Protein AF-A0A077QJE3-F1 (afdb_monomer)

Foldseek 3Di:
DPLQEDEAAACVVVVPDPLEDLQDADALVFFDAFRYWYAYPDWDFARYQDPVGGDRDTDRIATWTATNVGHIGGHHPVNCCVGVVPPPRSVVRVVSNVVSVVVVVVVVVVVVCVVCVVVVVVVVVVVVVVVVVVVVVVVVVLVPDDPVVVV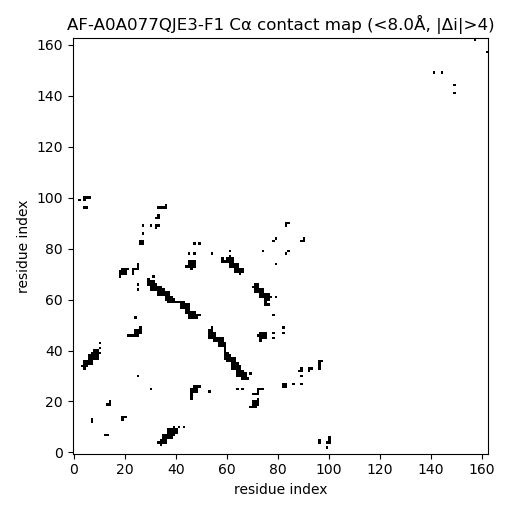VVVVVVDVVVDD

Sequence (163 aa):
MAEKSEFFSNFIEIENRSAFSNEQEISPENFKELIGQYKFDEDVVCQVKGAKGICHQNHKSGWLGITTDGKEALIGGHCARNYFKADKKFNLERKRVKKEIERKKSLDKIQEYRAQVLIWNEELSNLRSSLIEIRKKAEIFYGTFPNAILQFIDSAQKTITGR

Solvent-accessible surface area (backbone atoms only — not comparable to full-atom values): 9010 Å² total; per-residue (Å²): 132,83,87,75,45,44,76,42,61,50,65,67,73,50,68,72,35,90,48,43,48,92,85,40,73,40,35,76,90,43,54,61,50,61,46,25,41,37,49,39,92,57,77,42,64,22,21,36,44,55,100,90,45,66,61,60,49,71,40,38,42,30,33,38,32,29,31,72,89,61,40,29,32,43,34,29,54,66,52,46,61,70,70,35,60,86,38,66,65,59,54,50,36,52,52,50,35,51,52,48,41,54,47,51,54,52,51,52,51,52,51,54,52,61,72,40,48,66,59,53,52,50,52,51,51,52,52,52,51,51,52,53,53,51,49,52,52,48,52,55,55,57,70,71,52,56,69,72,56,52,53,51,50,55,54,52,53,45,70,73,68,70,118

Structure (mmCIF, N/CA/C/O backbone):
data_AF-A0A077QJE3-F1
#
_entry.id   AF-A0A077QJE3-F1
#
loop_
_atom_site.group_PDB
_atom_site.id
_atom_site.type_symbol
_atom_site.label_atom_id
_atom_site.label_alt_id
_atom_site.label_comp_id
_atom_site.label_asym_id
_atom_site.label_entity_id
_atom_site.label_seq_id
_atom_site.pdbx_PDB_ins_code
_atom_site.Cartn_x
_atom_site.Cartn_y
_atom_site.Cartn_z
_atom_site.occupancy
_atom_site.B_iso_or_equiv
_atom_site.auth_seq_id
_atom_site.auth_comp_id
_atom_site.auth_asym_id
_atom_site.auth_atom_id
_atom_site.pdbx_PDB_model_num
ATOM 1 N N . MET A 1 1 ? 15.634 -1.129 13.338 1.00 42.44 1 MET A N 1
ATOM 2 C CA . MET A 1 1 ? 14.204 -1.352 13.648 1.00 42.44 1 MET A CA 1
ATOM 3 C C . MET A 1 1 ? 13.645 -2.201 12.526 1.00 42.44 1 MET A C 1
ATOM 5 O O . MET A 1 1 ? 13.778 -1.783 11.383 1.00 42.44 1 MET A O 1
ATOM 9 N N . ALA A 1 2 ? 13.150 -3.402 12.822 1.00 48.34 2 ALA A N 1
ATOM 10 C CA . ALA A 1 2 ? 12.545 -4.256 11.804 1.00 48.34 2 ALA A CA 1
ATOM 11 C C . ALA A 1 2 ? 11.314 -3.545 11.223 1.00 48.34 2 ALA A C 1
ATOM 13 O O . ALA A 1 2 ? 10.483 -3.046 11.982 1.00 48.34 2 ALA A O 1
ATOM 14 N N . GLU A 1 3 ? 11.242 -3.440 9.897 1.00 60.47 3 GLU A N 1
ATOM 15 C CA . GLU A 1 3 ? 10.048 -2.953 9.203 1.00 60.47 3 GLU A CA 1
ATOM 16 C C . GLU A 1 3 ? 8.895 -3.892 9.517 1.00 60.47 3 GLU A C 1
ATOM 18 O O . GLU A 1 3 ? 8.942 -5.068 9.168 1.00 60.47 3 GLU A O 1
ATOM 23 N N . LYS A 1 4 ? 7.894 -3.373 10.226 1.00 83.31 4 LYS A N 1
ATOM 24 C CA . LYS A 1 4 ? 6.715 -4.139 10.639 1.00 83.31 4 LYS A CA 1
ATOM 25 C C . LYS A 1 4 ? 5.536 -3.954 9.692 1.00 83.31 4 LYS A C 1
ATOM 27 O O . LYS A 1 4 ? 4.565 -4.686 9.811 1.00 83.31 4 LYS A O 1
ATOM 32 N N . SER A 1 5 ? 5.598 -2.955 8.811 1.00 94.50 5 SER A N 1
ATOM 33 C CA . SER A 1 5 ? 4.449 -2.563 8.004 1.00 94.50 5 SER A CA 1
ATOM 34 C C . SER A 1 5 ? 4.316 -3.371 6.721 1.00 94.50 5 SER A C 1
ATOM 36 O O . SER A 1 5 ? 5.275 -3.504 5.960 1.00 94.50 5 SER A O 1
ATOM 38 N N . GLU A 1 6 ? 3.100 -3.830 6.444 1.00 94.62 6 GLU A N 1
ATOM 39 C CA . GLU A 1 6 ? 2.792 -4.682 5.293 1.00 94.62 6 GLU A CA 1
ATOM 40 C C . GLU A 1 6 ? 1.852 -3.976 4.300 1.00 94.62 6 GLU A C 1
ATOM 42 O O . GLU A 1 6 ? 1.012 -3.151 4.679 1.00 94.62 6 GLU A O 1
ATOM 47 N N . PHE A 1 7 ? 2.015 -4.276 3.009 1.00 96.62 7 PHE A N 1
ATOM 48 C CA . PHE A 1 7 ? 1.058 -3.903 1.970 1.00 96.62 7 PHE A CA 1
ATOM 49 C C . PHE A 1 7 ? 0.354 -5.168 1.492 1.00 96.62 7 PHE A C 1
ATOM 51 O O . PHE A 1 7 ? 1.012 -6.020 0.903 1.00 96.62 7 PHE A O 1
ATOM 58 N N . PHE A 1 8 ? -0.952 -5.261 1.726 1.00 96.88 8 PHE A N 1
ATOM 59 C CA . PHE A 1 8 ? -1.749 -6.427 1.355 1.00 96.88 8 PHE A CA 1
ATOM 60 C C . PHE A 1 8 ? -2.430 -6.189 0.007 1.00 96.88 8 PHE A C 1
ATOM 62 O O . PHE A 1 8 ? -3.150 -5.195 -0.171 1.00 96.88 8 PHE A O 1
ATOM 69 N N . SER A 1 9 ? -2.204 -7.103 -0.934 1.00 96.44 9 SER A N 1
ATOM 70 C CA . SER A 1 9 ? -2.837 -7.088 -2.261 1.00 96.44 9 SER A CA 1
ATOM 71 C C . SER A 1 9 ? -4.019 -8.044 -2.374 1.00 96.44 9 SER A C 1
ATOM 73 O O . SER A 1 9 ? -4.860 -7.858 -3.250 1.00 96.44 9 SER A O 1
ATOM 75 N N . ASN A 1 10 ? -4.115 -9.027 -1.479 1.00 96.19 10 ASN A N 1
ATOM 76 C CA . ASN A 1 10 ? -5.204 -9.992 -1.440 1.00 96.19 10 ASN A CA 1
ATOM 77 C C . ASN A 1 10 ? -5.800 -10.084 -0.025 1.00 96.19 10 ASN A C 1
ATOM 79 O O . ASN A 1 10 ? -5.063 -10.053 0.962 1.00 96.19 10 ASN A O 1
ATOM 83 N N . PHE A 1 11 ? -7.128 -10.190 0.088 1.00 96.44 11 PHE A N 1
ATOM 84 C CA . PHE A 1 11 ? -7.794 -10.288 1.386 1.00 96.44 11 PHE A CA 1
ATOM 85 C C . PHE A 1 11 ? -7.451 -11.585 2.132 1.00 96.44 11 PHE A C 1
ATOM 87 O O . PHE A 1 11 ? -7.347 -11.561 3.356 1.00 96.44 11 PHE A O 1
ATOM 94 N N . ILE A 1 12 ? -7.159 -12.674 1.416 1.00 95.81 12 ILE A N 1
ATOM 95 C CA . ILE A 1 12 ? -6.748 -13.970 1.982 1.00 95.81 12 ILE A CA 1
ATOM 96 C C . ILE A 1 12 ? -5.508 -13.829 2.888 1.00 95.81 12 ILE A C 1
ATOM 98 O O . ILE A 1 12 ? -5.357 -14.561 3.868 1.00 95.81 12 ILE A O 1
ATOM 102 N N . GLU A 1 13 ? -4.621 -12.867 2.603 1.00 95.31 13 GLU A N 1
ATOM 103 C CA . GLU A 1 13 ? -3.449 -12.564 3.442 1.00 95.31 13 GLU A CA 1
ATOM 104 C C . GLU A 1 13 ? -3.842 -12.046 4.835 1.00 95.31 13 GLU A C 1
ATOM 106 O O . GLU A 1 13 ? -3.100 -12.242 5.796 1.00 95.31 13 GLU A O 1
ATOM 111 N N . ILE A 1 14 ? -4.998 -11.384 4.944 1.00 96.50 14 ILE A N 1
ATOM 112 C CA . ILE A 1 14 ? -5.560 -10.882 6.202 1.00 96.50 14 ILE A CA 1
ATOM 113 C C . ILE A 1 14 ? -6.455 -11.938 6.846 1.00 96.50 14 ILE A C 1
ATOM 115 O O . ILE A 1 14 ? -6.332 -12.186 8.041 1.00 96.50 14 ILE A O 1
ATOM 119 N N . GLU A 1 15 ? -7.316 -12.587 6.063 1.00 95.56 15 GLU A N 1
ATOM 120 C CA . GLU A 1 15 ? -8.273 -13.582 6.554 1.00 95.56 15 GLU A CA 1
ATOM 121 C C . GLU A 1 15 ? -7.589 -14.749 7.282 1.00 95.56 15 GLU A C 1
ATOM 123 O O . GLU A 1 15 ? -8.066 -15.205 8.318 1.00 95.56 15 GLU A O 1
ATOM 128 N N . ASN A 1 16 ? -6.422 -15.185 6.798 1.00 95.19 16 ASN A N 1
ATOM 129 C CA . ASN A 1 16 ? -5.659 -16.274 7.413 1.00 95.19 16 ASN A CA 1
ATOM 130 C C . ASN A 1 16 ? -4.918 -15.884 8.704 1.00 95.19 16 ASN A C 1
ATOM 132 O O . ASN A 1 16 ? -4.254 -16.728 9.317 1.00 95.19 16 ASN A O 1
ATOM 136 N N . ARG A 1 17 ? -4.967 -14.617 9.126 1.00 95.62 17 ARG A N 1
ATOM 137 C CA . ARG A 1 17 ? -4.267 -14.158 10.331 1.00 95.62 17 ARG A CA 1
ATOM 138 C C . ARG A 1 17 ? -5.069 -14.547 11.565 1.00 95.62 17 ARG A C 1
ATOM 140 O O . ARG A 1 17 ? -6.233 -14.201 11.706 1.00 95.62 17 ARG A O 1
ATOM 147 N N . SER A 1 18 ? -4.416 -15.197 12.526 1.00 95.56 18 SER A N 1
ATO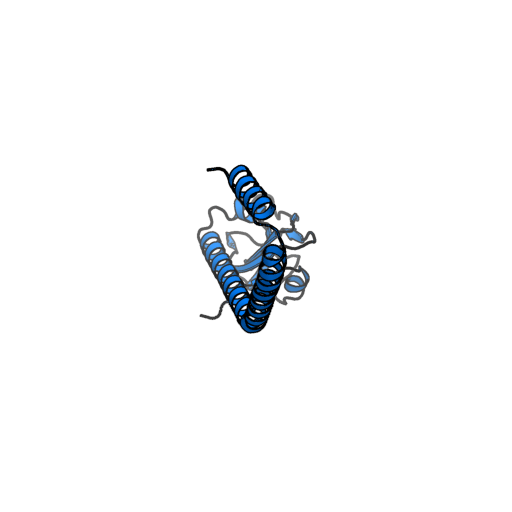M 148 C CA . SER A 1 18 ? -5.070 -15.695 13.748 1.00 95.56 18 SER A CA 1
ATOM 149 C C . SER A 1 18 ? -5.681 -14.604 14.639 1.00 95.56 18 SER A C 1
ATOM 151 O O . SER A 1 18 ? -6.553 -14.889 15.461 1.00 95.56 18 SER A O 1
ATOM 153 N N . ALA A 1 19 ? -5.212 -13.362 14.510 1.00 95.94 19 ALA A N 1
ATOM 154 C CA . ALA A 1 19 ? -5.727 -12.217 15.251 1.00 95.94 19 ALA A CA 1
ATOM 155 C C . ALA A 1 19 ? -6.895 -11.507 14.540 1.00 95.94 19 ALA A C 1
ATOM 157 O O . ALA A 1 19 ? -7.532 -10.651 15.156 1.00 95.94 19 ALA A O 1
ATOM 158 N N . PHE A 1 20 ? -7.192 -11.867 13.289 1.00 97.00 20 PHE A N 1
ATOM 159 C CA . PHE A 1 20 ? -8.281 -11.302 12.504 1.00 97.00 20 PHE A CA 1
ATOM 160 C C . PHE A 1 20 ? -9.604 -12.040 12.752 1.00 97.00 20 PHE A C 1
ATOM 162 O O . PHE A 1 20 ? -9.640 -13.250 12.966 1.00 97.00 20 PHE A O 1
ATOM 169 N N . SER A 1 21 ? -10.707 -11.294 12.751 1.00 93.62 21 SER A N 1
ATOM 170 C CA . SER A 1 21 ? -12.077 -11.814 12.833 1.00 93.62 21 SER A CA 1
ATOM 171 C C . SER A 1 21 ? -12.998 -10.858 12.086 1.00 93.62 21 SER A C 1
ATOM 173 O O . SER A 1 21 ? -12.848 -9.644 12.212 1.00 93.62 21 SER A O 1
ATOM 175 N N . ASN A 1 22 ? -13.961 -11.392 11.331 1.00 92.69 22 ASN A N 1
ATOM 176 C CA . ASN A 1 22 ? -14.929 -10.596 10.565 1.00 92.69 22 ASN A CA 1
ATOM 177 C C . ASN A 1 22 ? -15.925 -9.849 11.469 1.00 92.69 22 ASN A C 1
ATOM 179 O O . ASN A 1 22 ? -16.500 -8.832 11.083 1.00 92.69 22 ASN A O 1
ATOM 183 N N . GLU A 1 23 ? -16.094 -10.329 12.695 1.00 92.06 23 GLU A N 1
ATOM 184 C CA . GLU A 1 23 ? -16.991 -9.799 13.717 1.00 92.06 23 GLU A CA 1
ATOM 185 C C . GLU A 1 23 ? -16.323 -8.714 14.572 1.00 92.06 23 GLU A C 1
ATOM 187 O O . GLU A 1 23 ? -16.995 -8.055 15.367 1.00 92.06 23 GLU A O 1
ATOM 192 N N . GLN A 1 24 ? -15.009 -8.514 14.418 1.00 94.81 24 GLN A N 1
ATOM 193 C CA . GLN A 1 24 ? -14.274 -7.503 15.164 1.00 94.81 24 GLN A CA 1
ATOM 194 C C . GLN A 1 24 ? -14.765 -6.094 14.812 1.00 94.81 24 GLN A C 1
ATOM 196 O O . GLN A 1 24 ? -15.080 -5.785 13.663 1.00 94.81 24 GLN A O 1
ATOM 201 N N . GLU A 1 25 ? -14.771 -5.209 15.807 1.00 96.25 25 GLU A N 1
ATOM 202 C CA . GLU A 1 25 ? -15.039 -3.785 15.629 1.00 96.25 25 GLU A CA 1
ATOM 203 C C . GLU A 1 25 ? -13.827 -2.936 16.021 1.00 96.25 25 GLU A C 1
ATOM 205 O O . GLU A 1 25 ? -13.076 -3.255 16.950 1.00 96.25 25 GLU A O 1
ATOM 210 N N . ILE A 1 26 ? -13.650 -1.818 15.319 1.00 97.38 26 ILE A N 1
ATOM 211 C CA . ILE A 1 26 ? -12.571 -0.868 15.589 1.00 97.38 26 ILE A CA 1
ATOM 212 C C . ILE A 1 26 ? -13.067 0.574 15.546 1.00 97.38 26 ILE A C 1
ATOM 214 O O . ILE A 1 26 ? -13.843 0.972 14.678 1.00 97.38 26 ILE A O 1
ATOM 218 N N . SER A 1 27 ? -12.611 1.377 16.494 1.00 96.94 27 SER A N 1
ATOM 219 C CA . SER A 1 27 ? -12.951 2.786 16.650 1.00 96.94 27 SER A CA 1
ATOM 220 C C . SER A 1 27 ? -11.747 3.547 17.219 1.00 96.94 27 SER A C 1
ATOM 222 O O . SER A 1 27 ? -10.756 2.926 17.613 1.00 96.94 27 SER A O 1
ATOM 224 N N . PRO A 1 28 ? -11.769 4.889 17.258 1.00 95.88 28 PRO A N 1
ATOM 225 C CA . PRO A 1 28 ? -10.684 5.657 17.870 1.00 95.88 28 PRO A CA 1
ATOM 226 C C . PRO A 1 28 ? -10.390 5.252 19.324 1.00 95.88 28 PRO A C 1
ATOM 228 O O . PRO A 1 28 ? -9.237 5.264 19.745 1.00 95.88 28 PRO A O 1
ATOM 231 N N . GLU A 1 29 ? -11.410 4.837 20.077 1.00 95.25 29 GLU A N 1
ATOM 232 C CA . GLU A 1 29 ? -11.304 4.509 21.502 1.00 95.25 29 GLU A CA 1
ATOM 233 C C . GLU A 1 29 ? -10.548 3.200 21.763 1.00 95.25 29 GLU A C 1
ATOM 235 O O . GLU A 1 29 ? -9.803 3.105 22.739 1.00 95.25 29 GLU A O 1
ATOM 240 N N . ASN A 1 30 ? -10.718 2.194 20.898 1.00 96.62 30 ASN A N 1
ATOM 241 C CA . ASN A 1 30 ? -10.052 0.896 21.036 1.00 96.62 30 ASN A CA 1
ATOM 242 C C . ASN A 1 30 ? -8.853 0.731 20.089 1.00 96.62 30 ASN A C 1
ATOM 244 O O . ASN A 1 30 ? -8.263 -0.342 20.041 1.00 96.62 30 ASN A O 1
ATOM 248 N N . PHE A 1 31 ? -8.457 1.771 19.353 1.00 97.44 31 PHE A N 1
ATOM 249 C CA . PHE A 1 31 ? -7.367 1.701 18.383 1.00 97.44 31 PHE A CA 1
ATOM 250 C C . PHE A 1 31 ? -5.974 1.678 19.035 1.00 97.44 31 PHE A C 1
ATOM 252 O O . PHE A 1 31 ? -5.557 2.583 19.775 1.00 97.44 31 PHE A O 1
ATOM 259 N N . LYS A 1 32 ? -5.179 0.658 18.696 1.00 96.69 32 LYS A N 1
ATOM 260 C CA . LYS A 1 32 ? -3.797 0.515 19.162 1.00 96.69 32 LYS A CA 1
ATOM 261 C C . LYS A 1 32 ? -2.776 0.999 18.140 1.00 96.69 32 LYS A C 1
ATOM 263 O O . LYS A 1 32 ? -2.030 1.917 18.458 1.00 96.69 32 LYS A O 1
ATOM 268 N N . GLU A 1 33 ? -2.700 0.383 16.971 1.00 96.88 33 GLU A N 1
ATOM 269 C CA . GLU A 1 33 ? -1.681 0.680 15.954 1.00 96.88 33 GLU A CA 1
ATOM 270 C C . GLU A 1 33 ? -2.125 0.194 14.570 1.00 96.88 33 GLU A C 1
ATOM 272 O O . GLU A 1 33 ? -3.133 -0.504 14.450 1.00 96.88 33 GLU A O 1
ATOM 277 N N . LEU A 1 34 ? -1.392 0.570 13.518 1.00 97.69 34 LEU A N 1
ATOM 278 C CA . LEU A 1 34 ? -1.621 0.036 12.173 1.00 97.69 34 LEU A CA 1
ATOM 279 C C . LEU A 1 34 ? -0.591 -1.042 11.831 1.00 97.69 34 LEU A C 1
ATOM 281 O O . LEU A 1 34 ? 0.614 -0.815 11.946 1.00 97.69 34 LEU A O 1
ATOM 285 N N . ILE A 1 35 ? -1.071 -2.178 11.325 1.00 96.94 35 ILE A N 1
ATOM 286 C CA . ILE A 1 35 ? -0.215 -3.216 10.735 1.00 96.94 35 ILE A CA 1
ATOM 287 C C . ILE A 1 35 ? 0.190 -2.802 9.329 1.00 96.94 35 ILE A C 1
ATOM 289 O O . ILE A 1 35 ? 1.347 -2.917 8.945 1.00 96.94 35 ILE A O 1
ATOM 293 N N . GLY A 1 36 ? -0.763 -2.321 8.536 1.00 97.31 36 GLY A N 1
ATOM 294 C CA . GLY A 1 36 ? -0.517 -2.188 7.113 1.00 97.31 36 GLY A CA 1
ATOM 295 C C . GLY A 1 36 ? -1.596 -1.449 6.354 1.00 97.31 36 GLY A C 1
ATOM 296 O O . GLY A 1 36 ? -2.620 -1.024 6.899 1.00 97.31 36 GLY A O 1
ATOM 297 N N . GLN A 1 37 ? -1.331 -1.298 5.065 1.00 97.62 37 GLN A N 1
ATOM 298 C CA . GLN A 1 37 ? -2.269 -0.757 4.096 1.00 97.62 37 GLN A CA 1
ATOM 299 C C . GLN A 1 37 ? -2.720 -1.879 3.170 1.00 97.62 37 GLN A C 1
ATOM 301 O O . GLN A 1 37 ? -1.914 -2.729 2.810 1.00 97.62 37 GLN A O 1
ATOM 306 N N . TYR A 1 38 ? -3.971 -1.847 2.728 1.00 97.81 38 TYR A N 1
ATOM 307 C CA . TYR A 1 38 ? -4.436 -2.766 1.700 1.00 97.81 38 TYR A CA 1
ATOM 308 C C . TYR A 1 38 ? -5.073 -2.057 0.513 1.00 97.81 38 TYR A C 1
ATOM 310 O O . TYR A 1 38 ? -5.636 -0.956 0.624 1.00 97.81 38 TYR A O 1
ATOM 318 N N . LYS A 1 39 ? -4.989 -2.734 -0.630 1.00 97.62 39 LYS A N 1
ATOM 319 C CA . LYS A 1 39 ? -5.761 -2.443 -1.831 1.00 97.62 39 LYS A CA 1
ATOM 320 C C . LYS A 1 39 ? -6.055 -3.766 -2.538 1.00 97.62 39 LYS A C 1
ATOM 322 O O . LYS A 1 39 ? -5.139 -4.372 -3.077 1.00 97.62 39 LYS A O 1
ATOM 327 N N . PHE A 1 40 ? -7.317 -4.165 -2.522 1.00 97.25 40 PHE A N 1
ATOM 328 C CA . PHE A 1 40 ? -7.816 -5.423 -3.061 1.00 97.25 40 PHE A CA 1
ATOM 329 C C . PHE A 1 40 ? -8.547 -5.211 -4.386 1.00 97.25 40 PHE A C 1
ATOM 331 O O . PHE A 1 40 ? -8.961 -4.093 -4.710 1.00 97.25 40 PHE A O 1
ATOM 338 N N . ASP A 1 41 ? -8.737 -6.297 -5.126 1.00 95.75 41 ASP A N 1
ATOM 339 C CA . ASP A 1 41 ? -9.594 -6.320 -6.314 1.00 95.75 41 ASP A CA 1
ATOM 340 C C . ASP A 1 41 ? -11.055 -6.650 -5.968 1.00 95.75 41 ASP A C 1
ATOM 342 O O . ASP A 1 41 ? -11.979 -6.248 -6.685 1.00 95.75 41 ASP A O 1
ATOM 346 N N . GLU A 1 42 ? -11.279 -7.303 -4.828 1.00 94.69 42 GLU A N 1
ATOM 347 C CA . GLU A 1 42 ? -12.589 -7.656 -4.281 1.00 94.69 42 GLU A CA 1
ATOM 348 C C . GLU A 1 42 ? -13.051 -6.698 -3.174 1.00 94.69 42 GLU A C 1
ATOM 350 O O . GLU A 1 42 ? -12.267 -5.932 -2.607 1.00 94.69 42 GLU A O 1
ATOM 355 N N . ASP A 1 43 ? -14.358 -6.707 -2.913 1.00 96.19 43 ASP A N 1
ATOM 356 C CA . ASP A 1 43 ? -14.961 -5.909 -1.851 1.00 96.19 43 ASP A CA 1
ATOM 357 C C . ASP A 1 43 ? -14.848 -6.621 -0.504 1.00 96.19 43 ASP A C 1
ATOM 359 O O . ASP A 1 43 ? -15.214 -7.785 -0.370 1.00 96.19 43 ASP A O 1
ATOM 363 N N . VAL A 1 44 ? -14.404 -5.878 0.508 1.00 96.06 44 VAL A N 1
ATOM 364 C CA . VAL A 1 44 ? -14.393 -6.317 1.907 1.00 96.06 44 VAL A CA 1
ATOM 365 C C . VAL A 1 44 ? -15.238 -5.377 2.762 1.00 96.06 44 VAL A C 1
ATOM 367 O O . VAL A 1 44 ? -15.426 -4.201 2.427 1.00 96.06 44 VAL A O 1
ATOM 370 N N . VAL A 1 45 ? -15.748 -5.892 3.878 1.00 96.81 45 VAL A N 1
ATOM 371 C CA . VAL A 1 45 ? -16.695 -5.185 4.745 1.00 96.81 45 VAL A CA 1
ATOM 372 C C . VAL A 1 45 ? -15.954 -4.316 5.764 1.00 96.81 45 VAL A C 1
ATOM 374 O O . VAL A 1 45 ? -15.073 -4.780 6.484 1.00 96.81 45 VAL A O 1
ATOM 377 N N . CYS A 1 46 ? -16.326 -3.038 5.859 1.00 97.44 46 CYS A N 1
ATOM 378 C CA . CYS A 1 46 ? -15.745 -2.119 6.838 1.00 97.44 46 CYS A CA 1
ATOM 379 C C . CYS A 1 46 ? -16.150 -2.463 8.277 1.00 97.44 46 CYS A C 1
ATOM 381 O O . CYS A 1 46 ? -17.341 -2.524 8.587 1.00 97.44 46 CYS A O 1
ATOM 383 N N . GLN A 1 47 ? -15.169 -2.539 9.178 1.00 97.75 47 GLN A N 1
ATOM 384 C CA . GLN A 1 47 ? -15.360 -2.882 10.595 1.00 97.75 47 GLN A CA 1
ATOM 385 C C . GLN A 1 47 ? -15.304 -1.663 11.529 1.00 97.75 47 GLN A C 1
ATOM 387 O O . GLN A 1 47 ? -15.239 -1.783 12.753 1.00 97.75 47 GLN A O 1
ATOM 392 N N . VAL A 1 48 ? -15.327 -0.453 10.959 1.00 97.56 48 VAL A N 1
ATOM 393 C CA . VAL A 1 48 ? -15.268 0.781 11.748 1.00 97.56 48 VAL A CA 1
ATOM 394 C C . VAL A 1 48 ? -16.595 1.037 12.449 1.00 97.56 48 VAL A C 1
ATOM 396 O O . VAL A 1 48 ? -17.629 1.171 11.790 1.00 97.56 48 VAL A O 1
ATOM 399 N N . LYS A 1 49 ? -16.547 1.193 13.772 1.00 96.25 49 LYS A N 1
ATOM 400 C CA . LYS A 1 49 ? -17.672 1.622 14.601 1.00 96.25 49 LYS A CA 1
ATOM 401 C C . LYS A 1 49 ? -17.691 3.137 14.743 1.00 96.25 49 LYS A C 1
ATOM 403 O O . LYS A 1 49 ? -16.715 3.754 15.163 1.00 96.25 49 LYS A O 1
ATOM 408 N N . GLY A 1 50 ? -18.822 3.733 14.382 1.00 89.50 50 GLY A N 1
ATOM 409 C CA . GLY A 1 50 ? -19.120 5.143 14.607 1.00 89.50 50 GLY A CA 1
ATOM 410 C C . GLY A 1 50 ? -20.322 5.327 15.533 1.00 89.50 50 GLY A C 1
ATOM 411 O O . GLY A 1 50 ? -20.868 4.373 16.081 1.00 89.50 50 GLY A O 1
ATOM 412 N N . ALA A 1 51 ? -20.800 6.567 15.649 1.00 85.19 51 ALA A N 1
ATOM 413 C CA . ALA A 1 51 ? -21.922 6.916 16.529 1.00 85.19 51 ALA A CA 1
ATOM 414 C C . ALA A 1 51 ? -23.250 6.198 16.202 1.00 85.19 51 ALA A C 1
ATOM 416 O O . ALA A 1 51 ? -24.110 6.083 17.067 1.00 85.19 51 ALA A O 1
ATOM 417 N N . LYS A 1 52 ? -23.430 5.728 14.959 1.00 86.69 52 LYS A N 1
ATOM 418 C CA . LYS A 1 52 ? -24.643 5.027 14.492 1.00 86.69 52 LYS A CA 1
ATOM 419 C C . LYS A 1 52 ? -24.478 3.499 14.427 1.00 86.69 52 LYS A C 1
ATOM 421 O O . LYS A 1 52 ? -25.310 2.836 13.820 1.00 86.69 52 LYS A O 1
ATOM 426 N N . GLY A 1 53 ? -23.409 2.955 15.012 1.00 92.00 53 GLY A N 1
ATOM 427 C CA . GLY A 1 53 ? -23.053 1.537 14.923 1.00 92.00 53 GLY A CA 1
ATOM 428 C C . GLY A 1 53 ? -21.891 1.265 13.964 1.00 92.00 53 GLY A C 1
ATOM 429 O O . GLY A 1 53 ? -21.141 2.176 13.597 1.00 92.00 53 GLY A O 1
ATOM 430 N N . ILE A 1 54 ? -21.724 -0.005 13.595 1.00 93.75 54 ILE A N 1
ATOM 431 C CA . ILE A 1 54 ? -20.661 -0.471 12.695 1.00 93.75 54 ILE A CA 1
ATOM 432 C C . ILE A 1 54 ? -21.020 -0.114 11.249 1.00 93.75 54 ILE A C 1
ATOM 434 O O . ILE A 1 54 ? -22.170 -0.223 10.830 1.00 93.75 54 ILE A O 1
ATOM 438 N N . CYS A 1 55 ? -20.034 0.351 10.485 1.00 94.56 55 CYS A N 1
ATOM 439 C CA . CYS A 1 55 ? -20.240 0.870 9.140 1.00 94.56 55 CYS A CA 1
ATOM 440 C C . CYS A 1 55 ? -20.743 -0.186 8.141 1.00 94.56 55 CYS A C 1
ATOM 442 O O . CYS A 1 55 ? -21.666 0.115 7.385 1.00 94.56 55 CYS A O 1
ATOM 444 N N . HIS A 1 56 ? -20.106 -1.363 8.090 1.00 93.62 56 HIS A N 1
ATOM 445 C CA . HIS A 1 56 ? -20.389 -2.473 7.166 1.00 93.62 56 HIS A CA 1
ATOM 446 C C . HIS A 1 56 ? -20.460 -2.130 5.665 1.00 93.62 56 HIS A C 1
ATOM 448 O O . HIS A 1 56 ? -20.888 -2.947 4.857 1.00 93.62 56 HIS A O 1
ATOM 454 N N . GLN A 1 57 ? -20.024 -0.938 5.255 1.00 95.25 57 GLN A N 1
ATOM 455 C CA . GLN A 1 57 ? -19.958 -0.585 3.840 1.00 95.25 57 GLN A CA 1
ATOM 456 C C . GLN A 1 57 ? -18.796 -1.312 3.170 1.00 95.25 57 GLN A C 1
ATOM 458 O O . GLN A 1 57 ? -17.698 -1.383 3.730 1.00 95.25 57 GLN A O 1
ATOM 463 N N . ASN A 1 58 ? -19.038 -1.787 1.953 1.00 97.00 58 ASN A N 1
ATOM 464 C CA . ASN A 1 58 ? -18.024 -2.431 1.134 1.00 97.00 58 ASN A CA 1
ATOM 465 C C . ASN A 1 58 ? -16.971 -1.426 0.665 1.00 97.00 58 ASN A C 1
ATOM 467 O O . ASN A 1 58 ? -17.274 -0.282 0.310 1.00 97.00 58 ASN A O 1
ATOM 471 N N . HIS A 1 59 ? -15.717 -1.861 0.648 1.00 96.81 59 HIS A N 1
ATOM 472 C CA . HIS A 1 59 ? -14.622 -1.113 0.055 1.00 96.81 59 HIS A CA 1
ATOM 473 C C . HIS A 1 59 ? -13.483 -2.034 -0.363 1.00 96.81 59 HIS A C 1
ATOM 475 O O . HIS A 1 59 ? -13.282 -3.105 0.197 1.00 96.81 59 HIS A O 1
ATOM 481 N N . LYS A 1 60 ? -12.634 -1.525 -1.253 1.00 97.50 60 LYS A N 1
ATOM 482 C CA . LYS A 1 60 ? -11.455 -2.245 -1.748 1.00 97.50 60 LYS A CA 1
ATOM 483 C C . LYS A 1 60 ? -10.128 -1.718 -1.216 1.00 97.50 60 LYS A C 1
ATOM 485 O O . LYS A 1 60 ? -9.070 -2.214 -1.569 1.00 97.50 60 LYS A O 1
ATOM 490 N N . SER A 1 61 ? -10.138 -0.644 -0.425 1.00 97.69 61 SER A N 1
ATOM 491 C CA . SER A 1 61 ? -8.895 -0.024 0.048 1.00 97.69 61 SER A CA 1
ATOM 492 C C . SER A 1 61 ? -9.038 0.627 1.414 1.00 97.69 61 SER A C 1
ATOM 494 O O . SER A 1 61 ? -10.065 1.233 1.742 1.00 97.69 61 SER A O 1
ATOM 496 N N . GLY A 1 62 ? -7.970 0.531 2.197 1.00 97.62 62 GLY A N 1
ATOM 497 C CA . GLY A 1 62 ? -7.974 0.965 3.581 1.00 97.62 62 GLY A CA 1
ATOM 498 C C . GLY A 1 62 ? -6.735 0.509 4.337 1.00 97.62 62 GLY A C 1
ATOM 499 O O . GLY A 1 62 ? -5.651 0.390 3.764 1.00 97.62 62 GLY A O 1
ATOM 500 N N . TRP A 1 63 ? -6.905 0.320 5.639 1.00 98.06 63 TRP A N 1
ATOM 501 C CA . TRP A 1 63 ? -5.838 -0.006 6.579 1.00 98.06 63 TRP A CA 1
ATOM 502 C C . TRP A 1 63 ? -6.241 -1.181 7.459 1.00 98.06 63 TRP A C 1
ATOM 504 O O . TRP A 1 63 ? -7.402 -1.273 7.858 1.00 98.06 63 TRP A O 1
ATOM 514 N N . LEU A 1 64 ? -5.281 -2.042 7.783 1.00 98.06 64 LEU A N 1
ATOM 515 C CA . LEU A 1 64 ? -5.448 -3.075 8.800 1.00 98.06 64 LEU A CA 1
ATOM 516 C C . LEU A 1 64 ? -4.946 -2.518 10.136 1.00 98.06 64 LEU A C 1
ATOM 518 O O . LEU A 1 64 ? -3.768 -2.163 10.260 1.00 98.06 64 LEU A O 1
ATOM 522 N N . GLY A 1 65 ? -5.848 -2.390 11.105 1.00 97.31 65 GLY A N 1
ATOM 523 C CA . GLY A 1 65 ? -5.542 -1.898 12.445 1.00 97.31 65 GLY A CA 1
ATOM 524 C C . GLY A 1 65 ? -5.543 -3.014 13.479 1.00 97.31 65 GLY A C 1
ATOM 525 O O . GLY A 1 65 ? -6.227 -4.015 13.300 1.00 97.31 65 GLY A O 1
ATOM 526 N N . ILE A 1 66 ? -4.806 -2.804 14.567 1.00 97.06 66 ILE A N 1
ATOM 527 C CA . ILE A 1 66 ? -4.882 -3.606 15.788 1.00 97.06 66 ILE A CA 1
ATOM 528 C C . ILE A 1 66 ? -5.647 -2.812 16.844 1.00 97.06 66 ILE A C 1
ATOM 530 O O . ILE A 1 66 ? -5.388 -1.619 17.046 1.00 97.06 66 ILE A O 1
ATOM 534 N N . THR A 1 67 ? -6.560 -3.473 17.540 1.00 97.19 67 THR A N 1
ATOM 535 C CA . THR A 1 67 ? -7.257 -2.950 18.713 1.00 97.19 67 THR A CA 1
ATOM 536 C C . THR A 1 67 ? -6.434 -3.142 19.994 1.00 97.19 67 THR A C 1
ATOM 538 O O . THR A 1 67 ? -5.430 -3.854 20.032 1.00 97.19 67 THR A O 1
ATOM 541 N N . THR A 1 68 ? -6.796 -2.470 21.084 1.00 96.50 68 THR A N 1
ATOM 542 C CA . THR A 1 68 ? -6.056 -2.517 22.360 1.00 96.50 68 THR A CA 1
ATOM 543 C C . THR A 1 68 ? -5.992 -3.913 22.987 1.00 96.50 68 THR A C 1
ATOM 545 O O . THR A 1 68 ? -5.012 -4.210 23.668 1.00 96.50 68 THR A O 1
ATOM 548 N N . ASP A 1 69 ? -6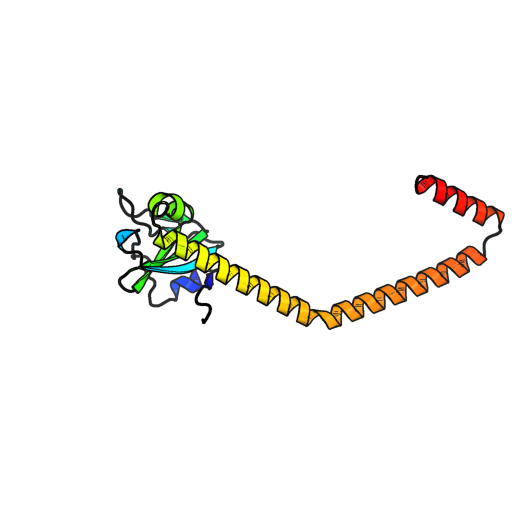.963 -4.778 22.696 1.00 95.19 69 ASP A N 1
ATOM 549 C CA . ASP A 1 69 ? -7.023 -6.206 23.044 1.00 95.19 69 ASP A CA 1
ATOM 550 C C . ASP A 1 69 ? -6.263 -7.120 22.060 1.00 95.19 69 ASP A C 1
ATOM 552 O O . ASP A 1 69 ? -6.216 -8.334 22.247 1.00 95.19 69 ASP A O 1
ATOM 556 N N . GLY A 1 70 ? -5.611 -6.551 21.042 1.00 95.94 70 GLY A N 1
ATOM 557 C CA . GLY A 1 70 ? -4.737 -7.283 20.125 1.00 95.94 70 GLY A CA 1
ATOM 558 C C . GLY A 1 70 ? -5.450 -7.951 18.950 1.00 95.94 70 GLY A C 1
ATOM 559 O O . GLY A 1 70 ? -4.827 -8.763 18.269 1.00 95.94 70 GLY A O 1
ATOM 560 N N . LYS A 1 71 ? -6.723 -7.629 18.704 1.00 97.50 71 LYS A N 1
ATOM 561 C CA . LYS A 1 71 ? -7.480 -8.114 17.546 1.00 97.50 71 LYS A CA 1
ATOM 562 C C . LYS A 1 71 ? -7.265 -7.224 16.331 1.00 97.50 71 LYS A C 1
ATOM 564 O O . LYS A 1 71 ? -6.980 -6.036 16.454 1.00 97.50 71 LYS A O 1
ATOM 569 N N . GLU A 1 72 ? -7.370 -7.807 15.149 1.00 97.69 72 GLU A N 1
ATOM 570 C CA . GLU A 1 72 ? -7.162 -7.115 13.882 1.00 97.69 72 GLU A CA 1
ATOM 571 C C . GLU A 1 72 ? -8.501 -6.796 13.216 1.00 97.69 72 GLU A C 1
ATOM 573 O O . GLU A 1 72 ? -9.416 -7.617 13.231 1.00 97.69 72 GLU A O 1
ATOM 578 N N . ALA A 1 73 ? -8.614 -5.603 12.628 1.00 97.75 73 ALA A N 1
ATOM 579 C CA . ALA A 1 73 ? -9.839 -5.149 11.975 1.00 97.75 73 ALA A CA 1
ATOM 580 C C . ALA A 1 73 ? -9.574 -4.231 10.773 1.00 97.75 73 ALA A C 1
ATOM 582 O O . ALA A 1 73 ? -8.616 -3.446 10.738 1.00 97.75 73 ALA A O 1
ATOM 583 N N . LEU A 1 74 ? -10.473 -4.298 9.794 1.00 98.12 74 LEU A N 1
ATOM 584 C CA . LEU A 1 74 ? -10.444 -3.522 8.562 1.00 98.12 74 LEU A CA 1
ATOM 585 C C . LEU A 1 74 ? -10.987 -2.105 8.761 1.00 98.12 74 LEU A C 1
ATOM 587 O O . LEU A 1 74 ? -12.131 -1.882 9.164 1.00 98.12 74 LEU A O 1
ATOM 591 N N . ILE A 1 75 ? -10.182 -1.125 8.357 1.00 97.94 75 ILE A N 1
ATOM 592 C CA . ILE A 1 75 ? -10.530 0.295 8.381 1.00 97.94 75 ILE A CA 1
ATOM 593 C C . ILE A 1 75 ? -10.593 0.824 6.949 1.00 97.94 75 ILE A C 1
ATOM 595 O O . ILE A 1 75 ? -9.564 1.135 6.344 1.00 97.94 75 ILE A O 1
ATOM 599 N N . GLY A 1 76 ? -11.802 0.981 6.410 1.00 97.38 76 GLY A N 1
ATOM 600 C CA . GLY A 1 76 ? -12.003 1.529 5.068 1.00 97.38 76 GLY A CA 1
ATOM 601 C C . GLY A 1 76 ? -11.462 2.948 4.902 1.00 97.38 76 GLY A C 1
ATOM 602 O O . GLY A 1 76 ? -11.573 3.782 5.803 1.00 97.38 76 GLY A O 1
ATOM 603 N N . GLY A 1 77 ? -10.926 3.278 3.723 1.00 95.69 77 GLY A N 1
ATOM 604 C CA . GLY A 1 77 ? -10.317 4.591 3.461 1.00 95.69 77 GLY A CA 1
ATOM 605 C C . GLY A 1 77 ? -11.268 5.791 3.616 1.00 95.69 77 GLY A C 1
ATOM 606 O O . GLY A 1 77 ? -10.833 6.903 3.936 1.00 95.69 77 GLY A O 1
ATOM 607 N N . HIS A 1 78 ? -12.573 5.592 3.413 1.00 95.06 78 HIS A N 1
ATOM 608 C CA . HIS A 1 78 ? -13.595 6.596 3.725 1.00 95.06 78 HIS A CA 1
ATOM 609 C C . HIS A 1 78 ? -13.786 6.746 5.242 1.00 95.06 78 HIS A C 1
ATOM 611 O O . HIS A 1 78 ? -13.684 7.854 5.767 1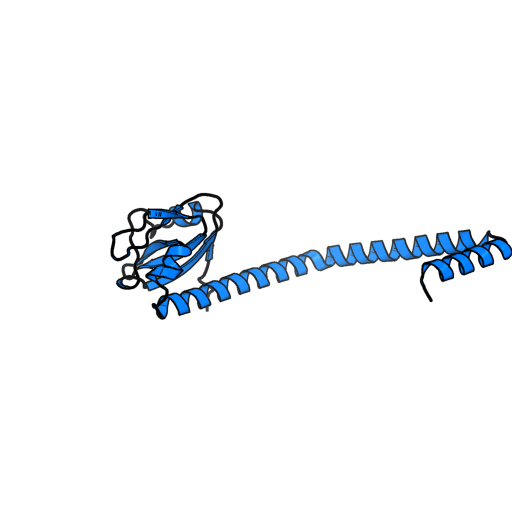.00 95.06 78 HIS A O 1
ATOM 617 N N . CYS A 1 79 ? -13.953 5.637 5.964 1.00 95.75 79 CYS A N 1
ATOM 618 C CA . CYS A 1 79 ? -14.138 5.642 7.414 1.00 95.75 79 CYS A CA 1
ATOM 619 C C . CYS A 1 79 ? -12.912 6.170 8.170 1.00 95.75 79 CYS A C 1
ATOM 621 O O . CYS A 1 79 ? -13.067 6.958 9.099 1.00 95.75 79 CYS A O 1
ATOM 623 N N . ALA A 1 80 ? -11.699 5.857 7.712 1.00 94.69 80 ALA A N 1
ATOM 624 C CA . ALA A 1 80 ? -10.462 6.441 8.230 1.00 94.69 80 ALA A CA 1
ATOM 625 C C . ALA A 1 80 ? -10.479 7.983 8.190 1.00 94.69 80 ALA A C 1
ATOM 627 O O . ALA A 1 80 ? -10.004 8.646 9.106 1.00 94.69 80 ALA A O 1
ATOM 628 N N . ARG A 1 81 ? -11.045 8.580 7.132 1.00 93.06 81 ARG A N 1
ATOM 629 C CA . ARG A 1 81 ? -11.119 10.043 6.972 1.00 93.06 81 ARG A CA 1
ATOM 630 C C . ARG A 1 81 ? -12.248 10.699 7.756 1.00 93.06 81 ARG A C 1
ATOM 632 O O . ARG A 1 81 ? -12.164 11.902 7.976 1.00 93.06 81 ARG A O 1
ATOM 639 N N . ASN A 1 82 ? -13.274 9.949 8.143 1.00 92.75 82 ASN A N 1
ATOM 640 C CA . ASN A 1 82 ? -14.449 10.503 8.813 1.00 92.75 82 ASN A CA 1
ATOM 641 C C . ASN A 1 82 ? -14.425 10.256 10.321 1.00 92.75 82 ASN A C 1
ATOM 643 O O . ASN A 1 82 ? -14.705 11.173 11.082 1.00 92.75 82 ASN A O 1
ATOM 647 N N . TYR A 1 83 ? -14.041 9.051 10.748 1.00 93.12 83 TYR A N 1
ATOM 648 C CA . TYR A 1 83 ? -14.071 8.644 12.155 1.00 93.12 83 TYR A CA 1
ATOM 649 C C . TYR A 1 83 ? -12.709 8.795 12.843 1.00 93.12 83 TYR A C 1
ATOM 651 O O . TYR A 1 83 ? -12.655 9.181 14.002 1.00 93.12 83 TYR A O 1
ATOM 659 N N . PHE A 1 84 ? -11.599 8.597 12.120 1.00 92.81 84 PHE A N 1
ATOM 660 C CA . PHE A 1 84 ? -10.241 8.696 12.681 1.00 92.81 84 PHE A CA 1
ATOM 661 C C . PHE A 1 84 ? -9.535 10.031 12.389 1.00 92.81 84 PHE A C 1
ATOM 663 O O . PHE A 1 84 ? -8.377 10.220 12.754 1.00 92.81 84 PHE A O 1
ATOM 670 N N . LYS A 1 85 ? -10.204 10.996 11.739 1.00 85.94 85 LYS A N 1
ATOM 671 C CA . LYS A 1 85 ? -9.574 12.252 11.281 1.00 85.94 85 LYS A CA 1
ATOM 672 C C . LYS A 1 85 ? -8.900 13.040 12.399 1.00 85.94 85 LYS A C 1
ATOM 674 O O . LYS A 1 85 ? -7.803 13.558 12.202 1.00 85.94 85 LYS A O 1
ATOM 679 N N . ALA A 1 86 ? -9.582 13.159 13.536 1.00 87.31 86 ALA A N 1
ATOM 680 C CA . ALA A 1 86 ? -9.111 13.911 14.694 1.00 87.31 86 ALA A CA 1
ATOM 681 C C . ALA A 1 86 ? -8.161 13.094 15.585 1.00 87.31 86 ALA A C 1
ATOM 683 O O . ALA A 1 86 ? -7.531 13.654 16.481 1.00 87.31 86 ALA A O 1
ATOM 684 N N . ASP A 1 87 ? -8.022 11.792 15.325 1.00 92.44 87 ASP A N 1
ATOM 685 C CA . ASP A 1 87 ? -7.192 10.916 16.133 1.00 92.44 87 ASP A CA 1
ATOM 686 C C . ASP A 1 87 ? -5.707 11.109 15.781 1.00 92.44 87 ASP A C 1
ATOM 688 O O . ASP A 1 87 ? -5.229 10.792 14.685 1.00 92.44 87 ASP A O 1
ATOM 692 N N . LYS A 1 88 ? -4.952 11.705 16.711 1.00 94.12 88 LYS A N 1
ATOM 693 C CA . LYS A 1 88 ? -3.524 11.999 16.505 1.00 94.12 88 LYS A CA 1
ATOM 694 C C . LYS A 1 88 ? -2.706 10.722 16.324 1.00 94.12 88 LYS A C 1
ATOM 696 O O . LYS A 1 88 ? -1.762 10.719 15.534 1.00 94.12 88 LYS A O 1
ATOM 701 N N . LYS A 1 89 ? -3.066 9.653 17.034 1.00 95.31 89 LYS A N 1
ATOM 702 C CA . LYS A 1 89 ? -2.335 8.386 17.048 1.00 95.31 89 LYS A CA 1
ATOM 703 C C . LYS A 1 89 ? -2.465 7.676 15.702 1.00 95.31 89 LYS A C 1
ATOM 705 O O . LYS A 1 89 ? -1.456 7.364 15.079 1.00 95.31 89 LYS A O 1
ATOM 710 N 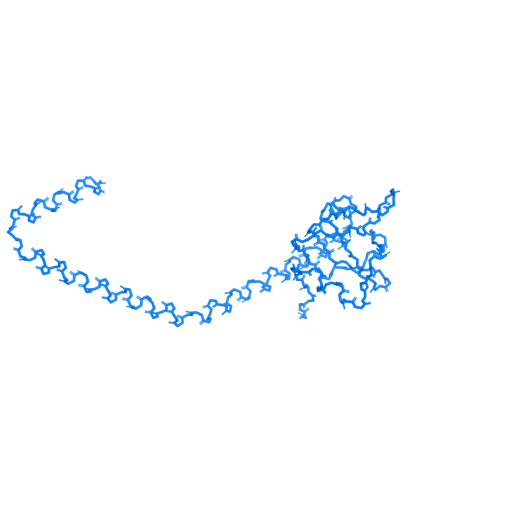N . PHE A 1 90 ? -3.684 7.542 15.194 1.00 96.12 90 PHE A N 1
ATOM 711 C CA . PHE A 1 90 ? -3.991 7.000 13.878 1.00 96.12 90 PHE A CA 1
ATOM 712 C C . PHE A 1 90 ? -3.282 7.779 12.771 1.00 96.12 90 PHE A C 1
ATOM 714 O O . PHE A 1 90 ? -2.697 7.192 11.865 1.00 96.12 90 PHE A O 1
ATOM 721 N N . ASN A 1 91 ? -3.272 9.112 12.846 1.00 95.69 91 ASN A N 1
ATOM 722 C CA . ASN A 1 91 ? -2.589 9.936 11.850 1.00 95.69 91 ASN A CA 1
ATOM 723 C C . ASN A 1 91 ? -1.061 9.744 11.850 1.00 95.69 91 ASN A C 1
ATOM 725 O O . ASN A 1 91 ? -0.448 9.765 10.778 1.00 95.69 91 ASN A O 1
ATOM 729 N N . LEU A 1 92 ? -0.442 9.564 13.021 1.00 96.00 92 LEU A N 1
ATOM 730 C CA . LEU A 1 92 ? 0.983 9.236 13.131 1.00 96.00 92 LEU A CA 1
ATOM 731 C C . LEU A 1 92 ? 1.271 7.846 12.558 1.00 96.00 92 LEU A C 1
ATOM 733 O O . LEU A 1 92 ? 2.154 7.710 11.710 1.00 96.00 92 LEU A O 1
ATOM 737 N N . GLU A 1 93 ? 0.469 6.854 12.934 1.00 96.50 93 GLU A N 1
ATOM 738 C CA . GLU A 1 93 ? 0.587 5.478 12.450 1.00 96.50 93 GLU A CA 1
ATOM 739 C C . GLU A 1 93 ? 0.409 5.387 10.935 1.00 96.50 93 GLU A C 1
ATOM 741 O O . GLU A 1 93 ? 1.209 4.766 10.240 1.00 96.50 93 GLU A O 1
ATOM 746 N N . ARG A 1 94 ? -0.564 6.110 10.377 1.00 95.81 94 ARG A N 1
ATOM 747 C CA . ARG A 1 94 ? -0.786 6.178 8.930 1.00 95.81 94 ARG A CA 1
ATOM 748 C C . ARG A 1 94 ? 0.434 6.722 8.187 1.00 95.81 94 ARG A C 1
ATOM 750 O O . ARG A 1 94 ? 0.784 6.222 7.117 1.00 95.81 94 ARG A O 1
ATOM 757 N N . LYS A 1 95 ? 1.083 7.758 8.731 1.00 95.69 95 LYS A N 1
ATOM 758 C CA . LYS A 1 95 ? 2.318 8.316 8.156 1.00 95.69 95 LYS A CA 1
ATOM 759 C C . LYS A 1 95 ? 3.475 7.325 8.265 1.00 95.69 95 LYS A C 1
ATOM 761 O O . LYS A 1 95 ? 4.210 7.170 7.291 1.00 95.69 95 LYS A O 1
ATOM 766 N N . ARG A 1 96 ? 3.618 6.660 9.417 1.00 96.12 96 ARG A N 1
ATOM 767 C CA . ARG A 1 96 ? 4.642 5.638 9.669 1.00 96.12 96 ARG A CA 1
ATOM 768 C C . ARG A 1 96 ? 4.518 4.486 8.672 1.00 96.12 96 ARG A C 1
ATOM 770 O O . ARG A 1 96 ? 5.447 4.270 7.898 1.00 96.12 96 ARG A O 1
ATOM 777 N N . VAL A 1 97 ? 3.354 3.835 8.620 1.00 96.62 97 VAL A N 1
ATOM 778 C CA . VAL A 1 97 ? 3.078 2.694 7.732 1.00 96.62 97 VAL A CA 1
ATOM 779 C C . VAL A 1 97 ? 3.307 3.065 6.272 1.00 96.62 97 VAL A C 1
ATOM 781 O O . VAL A 1 97 ? 4.023 2.362 5.566 1.00 96.62 97 VAL A O 1
ATOM 784 N N . LYS A 1 98 ? 2.779 4.211 5.816 1.00 95.75 98 LYS A N 1
ATOM 785 C CA . LYS A 1 98 ? 2.986 4.651 4.430 1.00 95.75 98 LYS A CA 1
ATOM 786 C C . LYS A 1 98 ? 4.471 4.840 4.110 1.00 95.75 98 LYS A C 1
ATOM 788 O O . LYS A 1 98 ? 4.923 4.419 3.052 1.00 95.75 98 LYS A O 1
ATOM 793 N N . LYS A 1 99 ? 5.235 5.467 5.009 1.00 96.12 99 LYS A N 1
ATOM 794 C CA . LYS A 1 99 ? 6.673 5.687 4.811 1.00 96.12 99 LYS A CA 1
ATOM 795 C C . LYS A 1 99 ? 7.448 4.368 4.763 1.00 96.12 99 LYS A C 1
ATOM 797 O O . LYS A 1 99 ? 8.355 4.242 3.948 1.00 96.12 99 LYS A O 1
ATOM 802 N N . GLU A 1 100 ? 7.109 3.411 5.623 1.00 95.75 100 GLU A N 1
ATOM 803 C CA . GLU A 1 100 ? 7.737 2.085 5.639 1.00 95.75 100 GLU A CA 1
ATOM 804 C C . GLU A 1 100 ? 7.443 1.306 4.349 1.00 95.75 100 GLU A C 1
ATOM 806 O O . GLU A 1 100 ? 8.382 0.859 3.696 1.00 95.75 100 GLU A O 1
ATOM 811 N N . ILE A 1 101 ? 6.178 1.247 3.916 1.00 95.38 101 ILE A N 1
ATOM 812 C CA . ILE A 1 101 ? 5.780 0.568 2.671 1.00 95.38 101 ILE A CA 1
ATOM 813 C C . ILE A 1 101 ? 6.474 1.186 1.451 1.00 95.38 101 ILE A C 1
ATOM 815 O O . ILE A 1 101 ? 7.027 0.467 0.621 1.00 95.38 101 ILE A O 1
ATOM 819 N N . GLU A 1 102 ? 6.476 2.516 1.330 1.00 95.00 102 GLU A N 1
ATOM 820 C CA . GLU A 1 102 ? 7.113 3.192 0.192 1.00 95.00 102 GLU A CA 1
ATOM 821 C C . GLU A 1 102 ? 8.634 3.002 0.187 1.00 95.00 102 GLU A C 1
ATOM 823 O O . GLU A 1 102 ? 9.244 2.871 -0.877 1.00 95.00 102 GLU A O 1
ATOM 828 N N . ARG A 1 103 ? 9.259 2.924 1.367 1.00 94.44 103 ARG A N 1
ATOM 829 C CA . ARG A 1 103 ? 10.683 2.606 1.470 1.00 94.44 103 ARG A CA 1
ATOM 830 C C . ARG A 1 103 ? 10.972 1.182 1.002 1.00 94.44 103 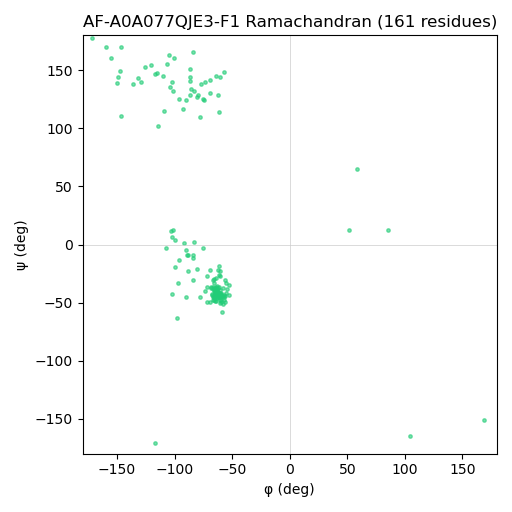ARG A C 1
ATOM 832 O O . ARG A 1 103 ? 11.910 1.012 0.228 1.00 94.44 103 ARG A O 1
ATOM 839 N N . LYS A 1 104 ? 10.169 0.197 1.419 1.00 93.06 104 LYS A N 1
ATOM 840 C CA . LYS A 1 104 ? 10.303 -1.197 0.971 1.00 93.06 104 LYS A CA 1
ATOM 841 C C . LYS A 1 104 ? 10.182 -1.302 -0.551 1.00 93.06 104 LYS A C 1
ATOM 843 O O . LYS A 1 104 ? 11.116 -1.758 -1.196 1.00 93.06 104 LYS A O 1
ATOM 848 N N . LYS A 1 105 ? 9.130 -0.718 -1.136 1.00 92.44 105 LYS A N 1
ATOM 849 C CA . LYS A 1 105 ? 8.949 -0.657 -2.601 1.00 92.44 105 LYS A CA 1
ATOM 850 C C . LYS A 1 105 ? 10.130 -0.014 -3.327 1.00 92.44 105 LYS A C 1
ATOM 852 O O . LYS A 1 105 ? 10.534 -0.472 -4.390 1.00 92.44 105 LYS A O 1
ATOM 857 N N . SER A 1 106 ? 10.677 1.065 -2.767 1.00 94.06 106 SER A N 1
ATOM 858 C CA . SER A 1 106 ? 11.834 1.746 -3.357 1.00 94.06 106 SER A CA 1
ATOM 859 C C . SER A 1 106 ? 13.081 0.860 -3.336 1.00 94.06 106 SER A C 1
ATOM 861 O O . SER A 1 106 ? 13.825 0.835 -4.313 1.00 94.06 106 SER A O 1
ATOM 863 N N . LEU A 1 107 ? 13.304 0.120 -2.247 1.00 94.38 107 LEU A N 1
ATOM 864 C CA . LEU A 1 107 ? 14.414 -0.827 -2.135 1.00 94.38 107 LEU A CA 1
ATOM 865 C C . LEU A 1 107 ? 14.252 -2.005 -3.098 1.00 94.38 107 LEU A C 1
ATOM 867 O O . LEU A 1 107 ? 15.211 -2.326 -3.797 1.00 94.38 107 LEU A O 1
ATOM 871 N N . ASP A 1 108 ? 13.053 -2.583 -3.187 1.00 93.31 108 ASP A N 1
ATOM 872 C CA . 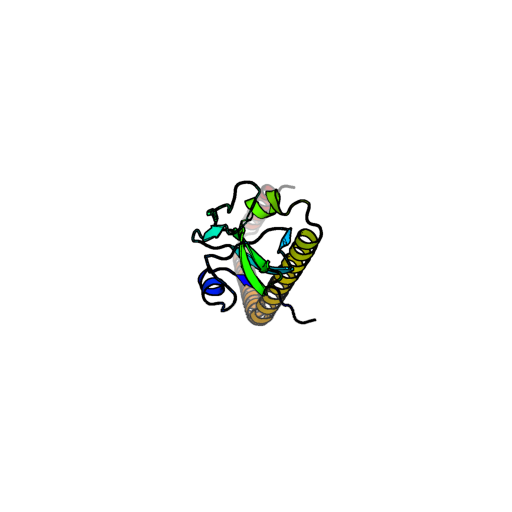ASP A 1 108 ? 12.751 -3.687 -4.106 1.00 93.31 108 ASP A CA 1
ATOM 873 C C . ASP A 1 108 ? 13.030 -3.270 -5.558 1.00 93.31 108 ASP A C 1
ATOM 875 O O . ASP A 1 108 ? 13.724 -3.966 -6.296 1.00 93.31 108 ASP A O 1
ATOM 879 N N . LYS A 1 109 ? 12.608 -2.059 -5.941 1.00 93.94 109 LYS A N 1
ATOM 880 C CA . LYS A 1 109 ? 12.867 -1.496 -7.272 1.00 93.94 109 LYS A CA 1
ATOM 881 C C . LYS A 1 109 ? 14.356 -1.263 -7.551 1.00 93.94 109 LYS A C 1
ATOM 883 O O . LYS A 1 109 ? 14.830 -1.510 -8.656 1.00 93.94 109 LYS A O 1
ATOM 888 N N . ILE A 1 110 ? 15.120 -0.802 -6.558 1.00 94.62 110 ILE A N 1
ATOM 889 C CA . ILE A 1 110 ? 16.580 -0.654 -6.690 1.00 94.62 110 ILE A CA 1
ATOM 890 C C . ILE A 1 110 ? 17.246 -2.023 -6.879 1.00 94.62 110 ILE A C 1
ATOM 892 O O . ILE A 1 110 ? 18.178 -2.145 -7.673 1.00 94.62 110 ILE A O 1
ATOM 896 N N . GLN A 1 111 ? 16.786 -3.051 -6.163 1.00 94.25 111 GLN A N 1
ATOM 897 C CA . GLN A 1 111 ? 17.303 -4.411 -6.311 1.00 94.25 111 GLN A CA 1
ATOM 898 C C . GLN A 1 111 ? 16.978 -4.994 -7.686 1.00 94.25 111 GLN A C 1
ATOM 900 O O . GLN A 1 111 ? 17.865 -5.562 -8.322 1.00 94.25 111 GLN A O 1
ATOM 905 N N . GLU A 1 112 ? 15.753 -4.794 -8.168 1.00 93.56 112 GLU A N 1
ATOM 906 C CA . GLU A 1 112 ? 15.330 -5.176 -9.514 1.00 93.56 112 GLU A CA 1
ATOM 907 C C . GLU A 1 112 ? 16.228 -4.532 -10.580 1.00 93.56 112 GLU A C 1
ATOM 909 O O . GLU A 1 112 ? 16.782 -5.227 -11.432 1.00 93.56 112 GLU A O 1
ATOM 914 N N . TYR A 1 113 ? 16.463 -3.220 -10.486 1.00 90.81 113 TYR A N 1
ATOM 915 C CA . TYR A 1 113 ? 17.375 -2.518 -11.390 1.00 90.81 113 TYR A CA 1
ATOM 916 C C . TYR A 1 113 ? 18.799 -3.050 -11.313 1.00 90.81 113 TYR A C 1
ATOM 918 O O . TYR A 1 113 ? 19.428 -3.273 -12.343 1.00 90.81 113 TYR A O 1
ATOM 926 N N . ARG A 1 114 ? 19.303 -3.311 -10.103 1.00 93.12 114 ARG A N 1
ATOM 927 C CA . ARG A 1 114 ? 20.635 -3.890 -9.909 1.00 93.12 114 ARG A CA 1
ATOM 928 C C . ARG A 1 114 ? 20.763 -5.265 -10.572 1.00 93.12 114 ARG A C 1
ATOM 930 O O . ARG A 1 114 ? 21.814 -5.551 -11.138 1.00 93.12 114 ARG A O 1
ATOM 937 N N . ALA A 1 115 ? 19.723 -6.095 -10.511 1.00 92.88 115 ALA A N 1
ATOM 938 C CA . ALA A 1 115 ? 19.716 -7.418 -11.132 1.00 92.88 115 ALA A CA 1
ATOM 939 C C . ALA A 1 115 ? 19.754 -7.348 -12.669 1.00 92.88 115 ALA A C 1
ATOM 941 O O . ALA A 1 115 ? 20.336 -8.220 -13.308 1.00 92.88 115 ALA A O 1
ATOM 942 N N . GLN A 1 116 ? 19.193 -6.289 -13.259 1.00 93.62 116 GLN A N 1
ATOM 943 C CA . GLN A 1 116 ? 19.114 -6.104 -14.712 1.00 93.62 116 GLN A CA 1
ATOM 944 C C . GLN A 1 116 ? 20.318 -5.365 -15.319 1.00 93.62 116 GLN A C 1
ATOM 946 O O . GLN A 1 116 ? 20.421 -5.278 -16.539 1.00 93.62 116 GLN A O 1
ATOM 951 N N . VAL A 1 117 ? 21.269 -4.877 -14.507 1.00 93.25 117 VAL A N 1
ATOM 952 C CA . VAL A 1 117 ? 22.420 -4.076 -14.980 1.00 93.25 117 VAL A CA 1
ATOM 953 C C . VAL A 1 117 ? 23.201 -4.760 -16.102 1.00 93.25 117 VAL A C 1
ATOM 955 O O . VAL A 1 117 ? 23.590 -4.101 -17.064 1.00 93.25 117 VAL A O 1
ATOM 958 N N . LEU A 1 118 ? 23.461 -6.065 -15.988 1.00 89.88 118 LEU A N 1
ATOM 959 C CA . LEU A 1 118 ? 24.226 -6.790 -17.007 1.00 89.88 118 LEU A CA 1
ATOM 960 C C . LEU A 1 118 ? 23.453 -6.893 -18.327 1.00 89.88 118 LEU A C 1
ATOM 962 O O . LEU A 1 118 ? 24.034 -6.628 -19.375 1.00 89.88 118 LEU A O 1
ATOM 966 N N . ILE A 1 119 ? 22.151 -7.181 -18.254 1.00 93.06 119 ILE A N 1
ATOM 967 C CA . ILE A 1 119 ? 21.259 -7.275 -19.418 1.00 93.06 119 ILE A CA 1
ATOM 968 C C . ILE A 1 119 ? 21.221 -5.929 -20.147 1.00 93.06 119 ILE A C 1
ATOM 970 O O . ILE A 1 119 ? 21.490 -5.862 -21.342 1.00 93.06 119 ILE A O 1
ATOM 974 N N . TRP A 1 120 ? 20.989 -4.833 -19.421 1.00 91.62 120 TRP A N 1
ATOM 975 C CA . TRP A 1 120 ? 20.943 -3.500 -20.025 1.00 91.62 120 TRP A CA 1
ATOM 976 C C . TRP A 1 120 ? 22.279 -3.067 -20.627 1.00 91.62 120 TRP A C 1
ATOM 978 O O . TRP A 1 120 ? 22.302 -2.418 -21.671 1.00 91.62 120 TRP A O 1
ATOM 988 N N . ASN A 1 121 ? 23.404 -3.421 -20.000 1.00 93.25 121 ASN A N 1
ATOM 989 C CA . ASN A 1 121 ? 24.722 -3.128 -20.562 1.00 93.25 121 ASN A CA 1
ATOM 990 C C . ASN A 1 121 ? 24.969 -3.889 -21.871 1.00 93.25 121 ASN A C 1
ATOM 992 O O . ASN A 1 121 ? 25.537 -3.325 -22.808 1.00 93.25 121 ASN A O 1
ATOM 996 N N . GLU A 1 122 ? 24.538 -5.146 -21.949 1.00 94.75 122 GLU A N 1
ATOM 997 C CA . GLU A 1 122 ? 24.631 -5.945 -23.168 1.00 94.75 122 GLU A CA 1
ATOM 998 C C . GLU A 1 122 ? 23.742 -5.373 -24.280 1.00 94.75 122 GLU A C 1
ATOM 1000 O O . GLU A 1 122 ? 24.223 -5.123 -25.387 1.00 94.75 122 GLU A O 1
ATOM 1005 N N . GLU A 1 123 ? 22.480 -5.061 -23.978 1.00 94.81 123 GLU A N 1
ATOM 1006 C CA . GLU A 1 123 ? 21.551 -4.427 -24.920 1.00 94.81 123 GLU A CA 1
ATOM 1007 C C . GLU A 1 123 ? 22.092 -3.093 -25.454 1.00 94.81 123 GLU A C 1
ATOM 1009 O O . GLU A 1 123 ? 22.083 -2.853 -26.664 1.00 94.81 123 GLU A O 1
ATOM 1014 N N . LEU A 1 124 ? 22.634 -2.241 -24.576 1.00 95.06 124 LEU A N 1
ATOM 1015 C CA . LEU A 1 124 ? 23.262 -0.976 -24.967 1.00 95.06 124 LEU A CA 1
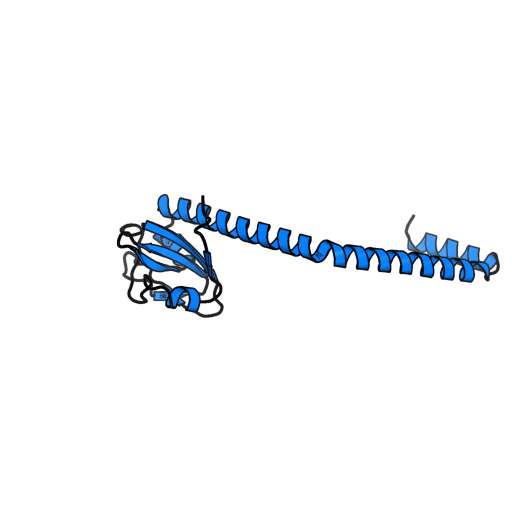ATOM 1016 C C . LEU A 1 124 ? 24.482 -1.189 -25.870 1.00 95.06 124 LEU A C 1
ATOM 1018 O O . LEU A 1 124 ? 24.666 -0.454 -26.844 1.00 95.06 124 LEU A O 1
ATOM 1022 N N . SER A 1 125 ? 25.312 -2.189 -25.570 1.00 95.31 125 SER A N 1
ATOM 1023 C CA . SER A 1 125 ? 26.471 -2.545 -26.394 1.00 95.31 125 SER A CA 1
ATOM 1024 C C . SER A 1 125 ? 26.049 -3.017 -27.790 1.00 95.31 125 SER A C 1
ATOM 1026 O O . SER A 1 125 ? 26.601 -2.570 -28.803 1.00 95.31 125 SER A O 1
ATOM 1028 N N . ASN A 1 126 ? 25.016 -3.856 -27.861 1.00 96.31 126 ASN A N 1
ATOM 1029 C CA . ASN A 1 126 ? 24.465 -4.371 -29.114 1.00 96.31 126 ASN A CA 1
ATOM 1030 C C . ASN A 1 126 ? 23.851 -3.252 -29.962 1.00 96.31 126 ASN A C 1
ATOM 1032 O O . ASN A 1 126 ? 24.111 -3.157 -31.167 1.00 96.31 126 ASN A O 1
ATOM 1036 N N . LEU A 1 127 ? 23.099 -2.346 -29.334 1.00 95.88 127 LEU A N 1
ATOM 1037 C CA . LEU A 1 127 ? 22.519 -1.189 -30.010 1.00 95.88 127 LEU A CA 1
ATOM 1038 C C . LEU A 1 127 ? 23.607 -0.256 -30.557 1.00 95.88 127 LEU A C 1
ATOM 1040 O O . LEU A 1 127 ? 23.538 0.189 -31.705 1.00 95.88 127 LEU A O 1
ATOM 1044 N N . ARG A 1 128 ? 24.658 -0.002 -29.768 1.00 96.25 128 ARG A N 1
ATOM 1045 C CA . ARG A 1 128 ? 25.812 0.798 -30.198 1.00 96.25 128 ARG A CA 1
ATOM 1046 C C . ARG A 1 128 ? 26.527 0.166 -31.389 1.00 96.25 128 ARG A C 1
ATOM 1048 O O . ARG A 1 128 ? 26.875 0.876 -32.332 1.00 96.25 128 ARG A O 1
ATOM 1055 N N . SER A 1 129 ? 26.733 -1.146 -31.355 1.00 95.56 129 SER A N 1
ATOM 1056 C CA . SER A 1 129 ? 27.368 -1.885 -32.451 1.00 95.56 129 SER A CA 1
ATOM 1057 C C . SER A 1 129 ? 26.537 -1.784 -33.732 1.00 95.56 129 SER A C 1
ATOM 1059 O O . SER A 1 129 ? 27.064 -1.422 -34.784 1.00 95.56 129 SER A O 1
ATOM 1061 N N . SER A 1 130 ? 25.219 -1.958 -33.616 1.00 96.62 130 SER A N 1
ATOM 1062 C CA . SER A 1 130 ? 24.273 -1.811 -34.730 1.00 96.62 130 SER A CA 1
ATOM 1063 C C . SER A 1 130 ? 24.308 -0.406 -35.343 1.00 96.62 130 SER A C 1
ATOM 1065 O O . SER A 1 130 ? 24.343 -0.258 -36.564 1.00 96.62 130 SER A O 1
ATOM 1067 N N . LEU A 1 131 ? 24.366 0.645 -34.516 1.00 95.88 131 LEU A N 1
ATOM 1068 C CA . LEU A 1 131 ? 24.498 2.026 -34.994 1.00 95.88 131 LEU A CA 1
ATOM 1069 C C . LEU A 1 131 ? 25.795 2.253 -35.780 1.00 95.88 131 LEU A C 1
ATOM 1071 O O . LEU A 1 131 ? 25.778 2.922 -36.815 1.00 95.88 131 LEU A O 1
ATOM 1075 N N . ILE A 1 132 ? 26.916 1.692 -35.316 1.00 95.69 132 ILE A N 1
ATOM 1076 C CA . ILE A 1 132 ? 28.203 1.783 -36.019 1.00 95.69 132 ILE A CA 1
ATOM 1077 C C . ILE A 1 132 ? 28.116 1.089 -37.382 1.00 95.69 132 ILE A C 1
ATOM 1079 O O . ILE A 1 132 ? 28.585 1.638 -38.379 1.00 95.69 132 ILE A O 1
ATOM 1083 N N . GLU A 1 133 ? 27.505 -0.094 -37.450 1.00 95.94 133 GLU A N 1
ATOM 1084 C CA . GLU A 1 133 ? 27.327 -0.813 -38.713 1.00 95.94 133 GLU A CA 1
ATOM 1085 C C . GLU A 1 133 ? 26.441 -0.059 -39.702 1.00 95.94 133 GLU A C 1
ATOM 1087 O O . GLU A 1 133 ? 26.798 0.070 -40.874 1.00 95.94 133 GLU A O 1
ATOM 1092 N N . ILE A 1 134 ? 25.305 0.468 -39.238 1.00 95.94 134 ILE A N 1
ATOM 1093 C CA . ILE A 1 134 ? 24.397 1.264 -40.071 1.00 95.94 134 ILE A CA 1
ATOM 1094 C C . ILE A 1 134 ? 25.124 2.497 -40.602 1.00 95.94 134 ILE A C 1
ATOM 1096 O O . ILE A 1 134 ? 25.025 2.796 -41.790 1.00 95.94 134 ILE A O 1
ATOM 1100 N N . ARG A 1 135 ? 25.909 3.179 -39.760 1.00 94.69 135 ARG A N 1
ATOM 1101 C CA . ARG A 1 135 ? 26.697 4.338 -40.183 1.00 94.69 135 ARG A CA 1
ATOM 1102 C C . ARG A 1 135 ? 27.719 3.977 -41.258 1.00 94.69 135 ARG A C 1
ATOM 1104 O O . ARG A 1 135 ? 27.785 4.673 -42.264 1.00 94.69 135 ARG A O 1
ATOM 1111 N N . LYS A 1 136 ? 28.459 2.875 -41.097 1.00 94.31 136 LYS A N 1
ATOM 1112 C CA . LYS A 1 136 ? 29.402 2.394 -42.124 1.00 94.31 136 LYS A CA 1
ATOM 1113 C C . LYS A 1 136 ? 28.695 2.095 -43.446 1.00 94.31 136 LYS A C 1
ATOM 1115 O O . LYS A 1 136 ? 29.174 2.492 -44.503 1.00 94.31 136 LYS A O 1
ATOM 1120 N N . LYS A 1 137 ? 27.542 1.420 -43.395 1.00 93.94 137 LYS A N 1
ATOM 1121 C CA . LYS A 1 137 ? 26.728 1.134 -44.588 1.00 93.94 137 LYS A CA 1
ATOM 1122 C C . LYS A 1 137 ? 26.238 2.421 -45.253 1.00 93.94 137 LYS A C 1
ATOM 1124 O O . LYS A 1 137 ? 26.307 2.526 -46.473 1.00 93.94 137 LYS A O 1
ATOM 1129 N N . ALA A 1 138 ? 25.798 3.399 -44.464 1.00 90.69 138 ALA A N 1
ATOM 1130 C CA . ALA A 1 138 ? 25.390 4.705 -44.966 1.00 90.69 138 ALA A CA 1
ATOM 1131 C C . ALA A 1 138 ? 26.561 5.448 -45.624 1.00 90.69 138 ALA A C 1
ATOM 1133 O O . ALA A 1 138 ? 26.398 5.957 -46.725 1.00 90.69 138 ALA A O 1
ATOM 1134 N N . GLU A 1 139 ? 27.745 5.470 -45.006 1.00 89.56 139 GLU A N 1
ATOM 1135 C CA . GLU A 1 139 ? 28.949 6.097 -45.574 1.00 89.56 139 GLU A CA 1
ATOM 1136 C C . GLU A 1 139 ? 29.339 5.472 -46.920 1.00 89.56 139 GLU A C 1
ATOM 1138 O O . GLU A 1 139 ? 29.570 6.201 -47.883 1.00 89.56 139 GLU A O 1
ATOM 1143 N N . ILE A 1 140 ? 29.333 4.136 -47.023 1.00 92.12 140 ILE A N 1
ATOM 1144 C CA . ILE A 1 140 ? 29.572 3.433 -48.294 1.00 92.12 140 ILE A CA 1
ATOM 1145 C C . ILE A 1 140 ? 28.515 3.829 -49.329 1.00 92.12 140 ILE A C 1
ATOM 1147 O O . ILE A 1 140 ? 28.860 4.175 -50.455 1.00 92.12 140 ILE A O 1
ATOM 1151 N N . PHE A 1 141 ? 27.237 3.811 -48.948 1.00 89.12 141 PHE A N 1
ATOM 1152 C CA . PHE A 1 141 ? 26.127 4.161 -49.830 1.00 89.12 141 PHE A CA 1
ATOM 1153 C C . PHE A 1 141 ? 26.238 5.599 -50.356 1.00 89.12 141 PHE A C 1
ATOM 1155 O O . PHE A 1 141 ? 26.208 5.806 -51.567 1.00 89.12 141 PHE A O 1
ATOM 1162 N N . TYR A 1 142 ? 26.468 6.583 -49.482 1.00 86.38 142 TYR A N 1
ATOM 1163 C CA . TYR A 1 142 ? 26.697 7.973 -49.885 1.00 86.38 142 TYR A CA 1
ATOM 1164 C C . TYR A 1 142 ? 27.943 8.125 -50.762 1.00 86.38 142 TYR A C 1
ATOM 1166 O O . TYR A 1 142 ? 27.912 8.882 -51.729 1.00 86.38 142 TYR A O 1
ATOM 1174 N N . GLY A 1 143 ? 29.007 7.366 -50.489 1.00 86.31 143 GLY A N 1
ATOM 1175 C CA . GLY A 1 143 ? 30.218 7.352 -51.311 1.00 86.31 143 GLY A CA 1
ATOM 1176 C C . GLY A 1 143 ? 29.998 6.888 -52.756 1.00 86.31 143 GLY A C 1
ATOM 1177 O O . GLY A 1 143 ? 30.829 7.182 -53.611 1.00 86.31 143 GLY A O 1
ATOM 1178 N N . THR A 1 144 ? 28.886 6.205 -53.060 1.00 90.06 144 THR A N 1
ATOM 1179 C CA . THR A 1 144 ? 28.539 5.818 -54.441 1.00 90.06 144 THR A CA 1
ATOM 1180 C C . THR A 1 144 ? 27.829 6.913 -55.235 1.00 90.06 144 THR A C 1
ATOM 1182 O O . THR A 1 144 ? 27.697 6.792 -56.454 1.00 90.06 144 THR A O 1
ATOM 1185 N N . PHE A 1 145 ? 27.372 7.988 -54.586 1.00 88.38 145 PHE A N 1
ATOM 1186 C CA . PHE A 1 145 ? 26.614 9.027 -55.269 1.00 88.38 145 PHE A CA 1
ATOM 1187 C C . PHE A 1 145 ? 27.507 10.098 -55.908 1.00 88.38 145 PHE A C 1
ATOM 1189 O O . PHE A 1 145 ? 28.464 10.570 -55.295 1.00 88.38 145 PHE A O 1
ATOM 1196 N N . PRO A 1 146 ? 27.154 10.576 -57.115 1.00 90.12 146 PRO A N 1
ATOM 1197 C CA . PRO A 1 146 ? 27.716 11.795 -57.680 1.00 90.12 146 PRO A CA 1
ATOM 1198 C C . PRO A 1 146 ? 27.509 13.014 -56.769 1.00 90.12 146 PRO A C 1
ATOM 1200 O O . PRO A 1 146 ? 26.461 13.161 -56.135 1.00 90.12 146 PRO A O 1
ATOM 1203 N N . ASN A 1 147 ? 28.454 13.960 -56.799 1.00 85.25 147 ASN A N 1
ATOM 1204 C CA . ASN A 1 147 ? 28.412 15.187 -55.986 1.00 85.25 147 ASN A CA 1
ATOM 1205 C C . ASN A 1 147 ? 27.104 15.986 -56.120 1.00 85.25 147 ASN A C 1
ATOM 1207 O O . ASN A 1 147 ? 26.642 16.554 -55.136 1.00 85.25 147 ASN A O 1
ATOM 1211 N N . ALA A 1 148 ? 26.484 16.009 -57.305 1.00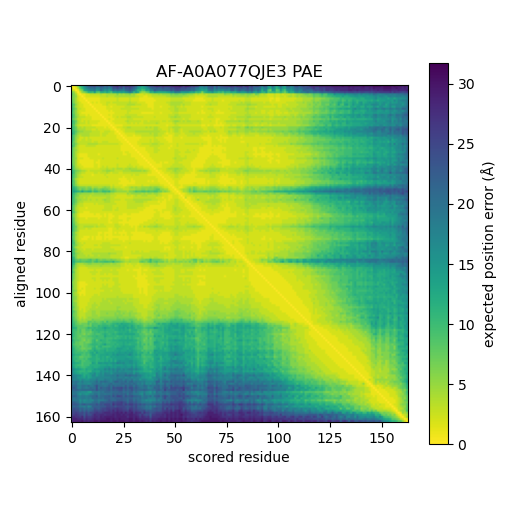 86.62 148 ALA A N 1
ATOM 1212 C CA . ALA A 1 148 ? 25.210 16.699 -57.520 1.00 86.62 148 ALA A CA 1
ATOM 1213 C C . ALA A 1 148 ? 24.068 16.107 -56.671 1.00 86.62 148 ALA A C 1
ATOM 1215 O O . ALA A 1 148 ? 23.245 16.844 -56.132 1.00 86.62 148 ALA A O 1
ATOM 1216 N N . ILE A 1 149 ? 24.049 14.780 -56.501 1.00 85.00 149 ILE A N 1
ATOM 1217 C CA . ILE A 1 149 ? 23.059 14.083 -55.671 1.00 85.00 149 ILE A CA 1
ATOM 1218 C C . ILE A 1 149 ? 23.356 14.318 -54.186 1.00 85.00 149 ILE A C 1
ATOM 1220 O O . ILE A 1 149 ? 22.437 14.585 -53.416 1.00 85.00 149 ILE A O 1
ATOM 1224 N N . LEU A 1 150 ? 24.629 14.304 -53.780 1.00 84.94 150 LEU A N 1
ATOM 1225 C CA . LEU A 1 150 ? 25.021 14.602 -52.397 1.00 84.94 150 LEU A CA 1
ATOM 1226 C C . LEU A 1 150 ? 24.644 16.030 -51.976 1.00 84.94 150 LEU A C 1
ATOM 1228 O O . LEU A 1 150 ? 24.105 16.226 -50.889 1.00 84.94 150 LEU A O 1
ATOM 1232 N N . GLN A 1 151 ? 24.860 17.016 -52.852 1.00 83.00 151 GLN A N 1
ATOM 1233 C CA . GLN A 1 151 ? 24.456 18.406 -52.613 1.00 83.00 151 GLN A CA 1
ATOM 1234 C C . GLN A 1 151 ? 22.936 18.555 -52.491 1.00 83.00 151 GLN A C 1
ATOM 1236 O O . GLN A 1 151 ? 22.466 19.300 -51.629 1.00 83.00 151 GLN A O 1
ATOM 1241 N N . PHE A 1 152 ? 22.165 17.830 -53.308 1.00 86.25 152 PHE A N 1
ATOM 1242 C CA . PHE A 1 152 ? 20.705 17.798 -53.207 1.00 86.25 152 PHE A CA 1
ATOM 1243 C C . PHE A 1 152 ? 20.230 17.205 -51.869 1.00 86.25 152 PHE A C 1
ATOM 1245 O O . PHE A 1 152 ? 19.352 17.770 -51.221 1.00 86.25 152 PHE A O 1
ATOM 1252 N N . ILE A 1 153 ? 20.839 16.107 -51.408 1.00 83.88 153 ILE A N 1
ATOM 1253 C CA . ILE A 1 153 ? 20.474 15.479 -50.128 1.00 83.88 153 ILE A CA 1
ATOM 1254 C C . ILE A 1 153 ? 20.808 16.397 -48.939 1.00 83.88 153 ILE A C 1
ATOM 1256 O O . ILE A 1 153 ? 19.967 16.579 -48.060 1.00 83.88 153 ILE A O 1
ATOM 1260 N N . ASP A 1 154 ? 21.995 17.009 -48.917 1.00 83.44 154 ASP A N 1
ATOM 1261 C CA . ASP A 1 154 ? 22.415 17.917 -47.836 1.00 83.44 154 ASP A CA 1
ATOM 1262 C C . ASP A 1 154 ? 21.521 19.169 -47.756 1.00 83.44 154 ASP A C 1
ATOM 1264 O O . ASP A 1 154 ? 21.106 19.595 -46.675 1.00 83.44 154 ASP A O 1
ATOM 1268 N N . SER A 1 155 ? 21.147 19.733 -48.908 1.00 83.12 155 SER A N 1
ATOM 1269 C CA . SER A 1 155 ? 20.229 20.878 -48.962 1.00 83.12 155 SER A CA 1
ATOM 1270 C C . SER A 1 155 ? 18.800 20.516 -48.533 1.00 83.12 155 SER A C 1
ATOM 1272 O O . SER A 1 155 ? 18.184 21.300 -47.805 1.00 83.12 155 SER A O 1
ATOM 1274 N N . ALA A 1 156 ? 18.304 19.320 -48.875 1.00 81.38 156 ALA A N 1
ATOM 1275 C CA . ALA A 1 156 ? 17.009 18.807 -48.416 1.00 81.38 156 ALA A CA 1
ATOM 1276 C C . ALA A 1 156 ? 16.972 18.530 -46.895 1.00 81.38 156 ALA A C 1
ATOM 1278 O O . ALA A 1 156 ? 15.979 18.816 -46.226 1.00 81.38 156 ALA A O 1
ATOM 1279 N N . GLN A 1 157 ? 18.060 18.020 -46.309 1.00 78.94 157 GLN A N 1
ATOM 1280 C CA . GLN A 1 157 ? 18.148 17.776 -44.860 1.00 78.94 157 GLN A CA 1
ATOM 1281 C C . GLN A 1 157 ? 18.165 19.075 -44.040 1.00 78.94 157 GLN A C 1
ATOM 1283 O O . GLN A 1 157 ? 17.548 19.149 -42.971 1.00 78.94 157 GLN A O 1
ATOM 1288 N N . LYS A 1 158 ? 18.822 20.121 -44.555 1.00 76.06 158 LYS A N 1
ATOM 1289 C CA . LYS A 1 158 ? 18.841 21.457 -43.938 1.00 76.06 158 LYS A CA 1
ATOM 1290 C C . LYS A 1 158 ? 17.466 22.125 -43.949 1.00 76.06 158 LYS A C 1
ATOM 1292 O O . LYS A 1 158 ? 17.099 22.760 -42.968 1.00 76.06 158 LYS A O 1
ATOM 1297 N N . THR A 1 159 ? 16.675 21.925 -45.005 1.00 70.56 159 THR A N 1
ATOM 1298 C CA . THR A 1 159 ? 15.308 22.473 -45.089 1.00 70.56 159 THR A CA 1
ATOM 1299 C C . THR A 1 159 ? 14.320 21.772 -44.151 1.00 70.56 159 THR A C 1
ATOM 1301 O O . THR A 1 159 ? 13.365 22.399 -43.706 1.00 70.56 159 THR A O 1
ATOM 1304 N N . ILE A 1 160 ? 14.551 20.500 -43.803 1.00 59.53 160 ILE A N 1
ATOM 1305 C CA . ILE A 1 160 ? 13.678 19.719 -42.903 1.00 59.53 160 ILE A CA 1
ATOM 1306 C C . ILE A 1 160 ? 13.993 19.964 -41.415 1.00 59.53 160 ILE A C 1
ATOM 1308 O O . ILE A 1 160 ? 13.096 19.888 -40.579 1.00 59.53 160 ILE A O 1
ATOM 1312 N N . THR A 1 161 ? 15.246 20.268 -41.058 1.00 56.31 161 THR A N 1
ATOM 1313 C CA . THR A 1 161 ? 15.675 20.437 -39.652 1.00 56.31 161 THR A CA 1
ATOM 1314 C C . THR A 1 161 ? 15.591 21.869 -39.110 1.00 56.31 161 THR A C 1
ATOM 1316 O O . THR A 1 161 ? 15.888 22.078 -37.937 1.00 56.31 161 THR A O 1
ATOM 1319 N N . GLY A 1 162 ? 15.123 22.838 -39.904 1.00 50.25 162 GLY A N 1
ATOM 1320 C CA . GLY A 1 162 ? 14.702 24.154 -39.413 1.00 50.25 162 GLY A CA 1
ATOM 1321 C C . GLY A 1 162 ? 15.786 24.942 -38.670 1.00 50.25 162 GLY A C 1
ATOM 1322 O O . GLY A 1 162 ? 15.640 25.249 -37.486 1.00 50.25 162 GLY A O 1
ATOM 1323 N N . ARG A 1 163 ? 16.846 25.311 -39.392 1.00 42.03 163 ARG A N 1
ATOM 1324 C CA . ARG A 1 163 ? 17.419 26.659 -39.297 1.00 42.03 163 ARG A CA 1
ATOM 1325 C C . ARG A 1 163 ? 17.100 27.405 -40.578 1.00 42.03 163 ARG A C 1
ATOM 1327 O O . ARG A 1 163 ? 17.201 26.761 -41.643 1.00 42.03 163 ARG A O 1
#

Nearest PDB structures (foldseek):
  4a78-assembly1_A  TM=1.969E-01  e=9.818E+00  Saccharomyces cerevisiae

Radius of gyration: 29.62 Å; Cα contacts (8 Å, |Δi|>4): 211; chains: 1; bounding box: 55×43×81 Å

Mean predicted aligned error: 8.27 Å

Secondary structure (DSSP, 8-state):
-----EEESSTHHHHT-TTB-TT--B-TTTEEEEEEEEEEEEEEE--BEETTEE---EEEEEEEEEETTS-EEEEEHHHHHHTSTT-HHHHHHHHHHHHHHHHHHHHHHHHHHHHHHHHHHHHHHHHHHHHHHHHHHHHHHHHTS-HHHHHHHHHHHHHHTT-

pLDDT: mean 91.85, std 9.8, range [42.03, 98.12]

Organism: NCBI:txid1379677